Protein AF-A0A2D8AKI2-F1 (afdb_monomer_lite)

Structure (mmCIF, N/CA/C/O backbone):
data_AF-A0A2D8AKI2-F1
#
_entry.id   AF-A0A2D8AKI2-F1
#
loop_
_atom_site.group_PDB
_atom_site.id
_atom_site.type_symbol
_atom_site.label_atom_id
_atom_site.label_alt_id
_atom_site.label_comp_id
_atom_site.label_asym_id
_atom_site.label_entity_id
_atom_site.label_seq_id
_atom_site.pdbx_PDB_ins_code
_atom_site.Cartn_x
_atom_site.Cartn_y
_atom_site.Cartn_z
_atom_site.occupancy
_atom_site.B_iso_or_equiv
_atom_site.auth_seq_id
_atom_site.auth_comp_id
_atom_site.auth_asym_id
_atom_site.auth_atom_id
_atom_site.pdbx_PDB_model_num
ATOM 1 N N . MET A 1 1 ? -88.134 -7.470 -1.461 1.00 50.94 1 MET A N 1
ATOM 2 C CA . MET A 1 1 ? -86.911 -7.587 -2.283 1.00 50.94 1 MET A CA 1
ATOM 3 C C . MET A 1 1 ? -86.548 -6.191 -2.754 1.00 50.94 1 MET A C 1
ATOM 5 O O . MET A 1 1 ? -87.395 -5.604 -3.400 1.00 50.94 1 MET A O 1
ATOM 9 N N . ILE A 1 2 ? -85.394 -5.654 -2.346 1.00 43.94 2 ILE A N 1
ATOM 10 C CA . ILE A 1 2 ? -84.545 -4.639 -3.014 1.00 43.94 2 ILE A CA 1
ATOM 11 C C . ILE A 1 2 ? -83.466 -4.275 -1.981 1.00 43.94 2 ILE A C 1
ATOM 13 O O . ILE A 1 2 ? -83.765 -3.819 -0.880 1.00 43.94 2 ILE A O 1
ATOM 17 N N . ARG A 1 3 ? -82.213 -4.601 -2.307 1.00 49.38 3 ARG A N 1
ATOM 18 C CA . ARG A 1 3 ? -81.026 -4.359 -1.481 1.00 49.38 3 ARG A CA 1
ATOM 19 C C . ARG A 1 3 ? -80.586 -2.909 -1.688 1.00 49.38 3 ARG A C 1
ATOM 21 O O . ARG A 1 3 ? -80.137 -2.572 -2.778 1.00 49.38 3 ARG A O 1
ATOM 28 N N . ILE A 1 4 ? -80.714 -2.072 -0.661 1.00 53.41 4 ILE A N 1
ATOM 29 C CA . ILE A 1 4 ? -80.123 -0.728 -0.625 1.00 53.41 4 ILE A CA 1
ATOM 30 C C . ILE A 1 4 ? -78.658 -0.914 -0.224 1.00 53.41 4 ILE A C 1
ATOM 32 O O . ILE A 1 4 ? -78.352 -1.298 0.903 1.00 53.41 4 ILE A O 1
ATOM 36 N N . GLY A 1 5 ? -77.772 -0.775 -1.209 1.00 48.44 5 GLY A N 1
ATOM 37 C CA . GLY A 1 5 ? -76.340 -1.002 -1.075 1.00 48.44 5 GLY A CA 1
ATOM 38 C C . GLY A 1 5 ? -75.652 0.096 -0.271 1.00 48.44 5 GLY A C 1
ATOM 39 O O . GLY A 1 5 ? -75.824 1.281 -0.547 1.00 48.44 5 GLY A O 1
ATOM 40 N N . CYS A 1 6 ? -74.851 -0.348 0.699 1.00 54.66 6 CYS A N 1
ATOM 41 C CA . CYS A 1 6 ? -73.843 0.405 1.434 1.00 54.66 6 CYS A CA 1
ATOM 42 C C . CYS A 1 6 ? -73.029 1.336 0.531 1.00 54.66 6 CYS A C 1
ATOM 44 O O . CYS A 1 6 ? -72.254 0.851 -0.287 1.00 54.66 6 CYS A O 1
ATOM 46 N N . TRP A 1 7 ? -73.111 2.642 0.764 1.00 51.72 7 TRP A N 1
ATOM 47 C CA . TRP A 1 7 ? -72.085 3.602 0.349 1.00 51.72 7 TRP A CA 1
ATOM 48 C C . TRP A 1 7 ? -71.856 4.599 1.480 1.00 51.72 7 TRP A C 1
ATOM 50 O O . TRP A 1 7 ? -72.209 5.768 1.394 1.00 51.72 7 TRP A O 1
ATOM 60 N N . LEU A 1 8 ? -71.302 4.112 2.585 1.00 60.50 8 LEU A N 1
ATOM 61 C CA . LEU A 1 8 ? -70.749 4.949 3.642 1.00 60.50 8 LEU A CA 1
ATOM 62 C C . LEU A 1 8 ? -69.556 4.211 4.230 1.00 60.50 8 LEU A C 1
ATOM 64 O O . LEU A 1 8 ? -69.705 3.157 4.838 1.00 60.50 8 LEU A O 1
ATOM 68 N N . GLY A 1 9 ? -68.379 4.792 4.039 1.00 55.56 9 GLY A N 1
ATOM 69 C CA . GLY A 1 9 ? -67.186 4.404 4.773 1.00 55.56 9 GLY A CA 1
ATOM 70 C C . GLY A 1 9 ? -66.107 3.808 3.891 1.00 55.56 9 GLY A C 1
ATOM 71 O O . GLY A 1 9 ? -66.012 2.597 3.744 1.00 55.56 9 GLY A O 1
ATOM 72 N N . SER A 1 10 ? -65.251 4.675 3.363 1.00 59.88 10 SER A N 1
ATOM 73 C CA . SER A 1 10 ? -63.798 4.463 3.386 1.00 59.88 10 SER A CA 1
ATOM 74 C C . SER A 1 10 ? -63.123 5.721 2.857 1.00 59.88 10 SER A C 1
ATOM 76 O O . SER A 1 10 ? -62.713 5.798 1.706 1.00 59.88 10 SER A O 1
ATOM 78 N N . ALA A 1 11 ? -63.058 6.743 3.706 1.00 56.19 11 ALA A N 1
ATOM 79 C CA . ALA A 1 11 ? -62.225 7.920 3.474 1.00 56.19 11 ALA A CA 1
ATOM 80 C C . ALA A 1 11 ? -61.477 8.294 4.758 1.00 56.19 11 ALA A C 1
ATOM 82 O O . ALA A 1 11 ? -61.443 9.448 5.157 1.00 56.19 11 ALA A O 1
ATOM 83 N N . MET A 1 12 ? -60.914 7.303 5.444 1.00 60.72 12 MET A N 1
ATOM 84 C CA . MET A 1 12 ? -59.920 7.500 6.495 1.00 60.72 12 MET A CA 1
ATOM 85 C C . MET A 1 12 ? -59.035 6.262 6.502 1.00 60.72 12 MET A C 1
ATOM 87 O O . MET A 1 12 ? -59.577 5.174 6.654 1.00 60.7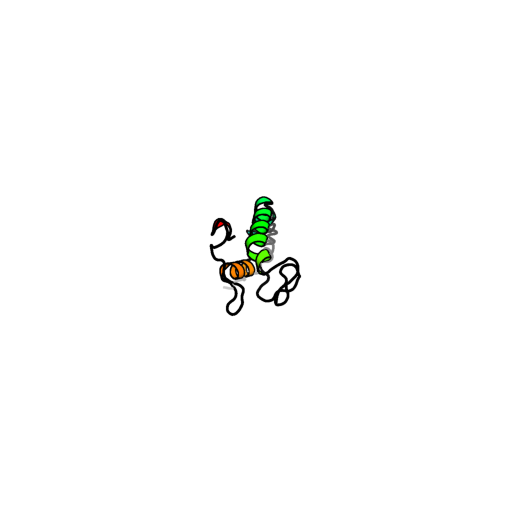2 12 MET A O 1
ATOM 91 N N . LEU A 1 13 ? -57.729 6.453 6.280 1.00 59.47 13 LEU A N 1
ATOM 92 C CA . LEU A 1 13 ? -56.576 5.587 6.622 1.00 59.47 13 LEU A CA 1
ATOM 93 C C . LEU A 1 13 ? -55.423 5.762 5.608 1.00 59.47 13 LEU A C 1
ATOM 95 O O . LEU A 1 13 ? -54.815 4.800 5.157 1.00 59.47 13 LEU A O 1
ATOM 99 N N . LEU A 1 14 ? -55.076 7.007 5.269 1.00 53.28 14 LEU A N 1
ATOM 100 C CA . LEU A 1 14 ? -53.760 7.340 4.706 1.00 53.28 14 LEU A CA 1
ATOM 101 C C . LEU A 1 14 ? -52.971 8.130 5.755 1.00 53.28 14 LEU A C 1
ATOM 103 O O . LEU A 1 14 ? -52.644 9.295 5.575 1.00 53.28 14 LEU A O 1
ATOM 107 N N . ALA A 1 15 ? -52.748 7.503 6.907 1.00 60.56 15 ALA A N 1
ATOM 108 C CA . ALA A 1 15 ? -51.901 8.035 7.969 1.00 60.56 15 ALA A CA 1
ATOM 109 C C . ALA A 1 15 ? -51.190 6.881 8.683 1.00 60.56 15 ALA A C 1
ATOM 111 O O . ALA A 1 15 ? -51.375 6.654 9.872 1.00 60.56 15 ALA A O 1
ATOM 112 N N . ALA A 1 16 ? -50.413 6.101 7.941 1.00 57.53 16 ALA A N 1
ATOM 113 C CA . ALA A 1 16 ? -49.428 5.203 8.524 1.00 57.53 16 ALA A CA 1
ATOM 114 C C . ALA A 1 16 ? -48.336 4.944 7.483 1.00 57.53 16 ALA A C 1
ATOM 116 O O . ALA A 1 16 ? -48.657 4.648 6.337 1.00 57.53 16 ALA A O 1
ATOM 117 N N . CYS A 1 17 ? -47.075 5.049 7.911 1.00 52.06 17 CYS A N 1
ATOM 118 C CA . CYS A 1 17 ? -45.830 4.892 7.142 1.00 52.06 17 CYS A CA 1
ATOM 119 C C . CYS A 1 17 ? -45.184 6.180 6.601 1.00 52.06 17 CYS A C 1
ATOM 121 O O . CYS A 1 17 ? -44.661 6.185 5.495 1.00 52.06 17 CYS A O 1
ATOM 123 N N . ASN A 1 18 ? -45.098 7.239 7.413 1.00 53.91 18 ASN A N 1
ATOM 124 C CA . ASN A 1 18 ? -43.859 8.025 7.421 1.00 53.91 18 ASN A CA 1
ATOM 125 C C . ASN A 1 18 ? -43.011 7.490 8.578 1.00 53.91 18 ASN A C 1
ATOM 127 O O . ASN A 1 18 ? -43.158 7.923 9.720 1.00 53.91 18 ASN A O 1
ATOM 131 N N . LYS A 1 19 ? -42.235 6.436 8.313 1.00 48.88 19 LYS A N 1
ATOM 132 C CA . LYS A 1 19 ? -41.201 6.002 9.246 1.00 48.88 19 LYS A CA 1
ATOM 133 C C . LYS A 1 19 ? -39.945 6.779 8.905 1.00 48.88 19 LYS A C 1
ATOM 135 O O . LYS A 1 19 ? -39.155 6.390 8.055 1.00 48.88 19 LYS A O 1
ATOM 140 N N . ASN A 1 20 ? -39.791 7.910 9.567 1.00 60.94 20 ASN A N 1
ATOM 141 C CA . ASN A 1 20 ? -38.524 8.602 9.691 1.00 60.94 20 ASN A CA 1
ATOM 142 C C . ASN A 1 20 ? -37.721 7.828 10.747 1.00 60.94 20 ASN A C 1
ATOM 144 O O . ASN A 1 20 ? -37.508 8.306 11.858 1.00 60.94 20 ASN A O 1
ATOM 148 N N . GLU A 1 21 ? -37.368 6.578 10.452 1.00 59.12 21 GLU A N 1
ATOM 149 C CA . GLU A 1 21 ? -36.338 5.895 11.224 1.00 59.12 21 GLU A CA 1
ATOM 150 C C . GLU A 1 21 ? -35.033 6.645 10.920 1.00 59.12 21 GLU A C 1
ATOM 152 O O . GLU A 1 21 ? -34.692 6.788 9.740 1.00 59.12 21 GLU A O 1
ATOM 157 N N . PRO A 1 22 ? -34.331 7.211 11.925 1.00 55.69 22 PRO A N 1
ATOM 158 C CA . PRO A 1 22 ? -32.987 7.706 11.682 1.00 55.69 22 PRO A CA 1
ATOM 159 C C . PRO A 1 22 ? -32.212 6.524 11.114 1.00 55.69 22 PRO A C 1
ATOM 161 O O . PRO A 1 22 ? -32.232 5.440 11.702 1.00 55.69 22 PRO A O 1
ATOM 164 N N . ALA A 1 23 ? -31.646 6.709 9.920 1.00 57.31 23 ALA A N 1
ATOM 165 C CA . ALA A 1 23 ? -30.870 5.679 9.254 1.00 57.31 23 ALA A CA 1
ATOM 166 C C . ALA A 1 23 ? -29.889 5.119 10.283 1.00 57.31 23 ALA A C 1
ATOM 168 O O . ALA A 1 23 ? -29.083 5.876 10.825 1.00 57.31 23 ALA A O 1
ATOM 169 N N . ALA A 1 24 ? -30.032 3.833 10.614 1.00 58.94 24 ALA A N 1
ATOM 170 C CA . ALA A 1 24 ? -29.077 3.146 11.463 1.00 58.94 24 ALA A CA 1
ATOM 171 C C . ALA A 1 24 ? -27.688 3.462 10.905 1.00 58.94 24 ALA A C 1
ATOM 173 O O . ALA A 1 24 ? -27.469 3.286 9.703 1.00 58.94 24 ALA A O 1
ATOM 174 N N . GLU A 1 25 ? -26.813 4.023 11.742 1.00 60.25 25 GLU A N 1
ATOM 175 C CA . GLU A 1 25 ? -25.460 4.389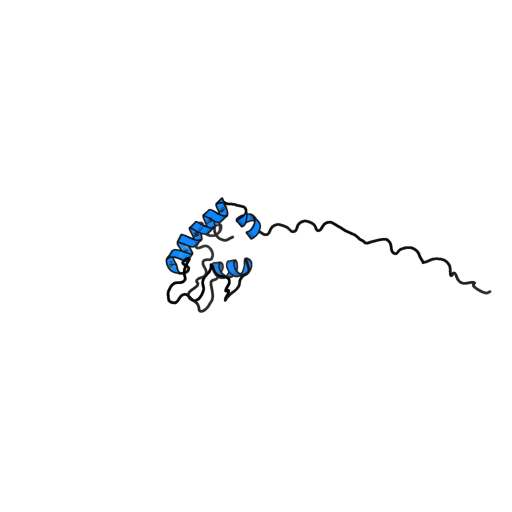 11.337 1.00 60.25 25 GLU A CA 1
ATOM 176 C C . GLU A 1 25 ? -24.839 3.172 10.648 1.00 60.25 25 GLU A C 1
ATOM 178 O O . GLU A 1 25 ? -24.790 2.079 11.221 1.00 60.25 25 GLU A O 1
ATOM 183 N N . ALA A 1 26 ? -24.485 3.326 9.369 1.00 61.66 26 ALA A N 1
ATOM 184 C CA . ALA A 1 26 ? -23.914 2.231 8.604 1.00 61.66 26 ALA A CA 1
ATOM 185 C C . ALA A 1 26 ? -22.659 1.733 9.340 1.00 61.66 26 ALA A C 1
ATOM 187 O O . ALA A 1 26 ? -21.892 2.562 9.840 1.00 61.66 26 ALA A O 1
ATOM 188 N N . PRO A 1 27 ? -22.437 0.411 9.433 1.00 68.69 27 PRO A N 1
ATOM 189 C CA . PRO A 1 27 ? -21.247 -0.106 10.088 1.00 68.69 27 PRO A CA 1
ATOM 190 C C . PRO A 1 27 ? -20.002 0.498 9.428 1.00 68.69 27 PRO A C 1
ATOM 192 O O . PRO A 1 27 ? -19.893 0.531 8.201 1.00 68.69 27 PRO A O 1
ATOM 195 N N . VAL A 1 28 ? -19.082 0.998 10.255 1.00 69.62 28 VAL A N 1
ATOM 196 C CA . VAL A 1 28 ? -17.778 1.511 9.820 1.00 69.62 28 VAL A CA 1
ATOM 197 C C . VAL A 1 28 ? -17.089 0.414 9.003 1.00 69.62 28 VAL A C 1
ATOM 199 O O . VAL A 1 28 ? -17.019 -0.732 9.449 1.00 69.62 28 VAL A O 1
ATOM 202 N N . SER A 1 29 ? -16.623 0.736 7.791 1.00 84.94 29 SER A N 1
ATOM 203 C CA . SER A 1 29 ? -15.892 -0.240 6.976 1.00 84.94 29 SER A CA 1
ATOM 204 C C . SER A 1 29 ? -14.597 -0.651 7.678 1.00 84.94 29 SER A C 1
ATOM 206 O O . SER A 1 29 ? -14.037 0.124 8.454 1.00 84.94 29 SER A O 1
ATOM 208 N N . LEU A 1 30 ? -14.091 -1.853 7.395 1.00 84.94 30 LEU A N 1
ATOM 209 C CA . LEU A 1 30 ? -12.834 -2.327 7.982 1.00 84.94 30 LEU A CA 1
ATOM 210 C C . LEU A 1 30 ? -11.686 -1.332 7.731 1.00 84.94 30 LEU A C 1
ATOM 212 O O . LEU A 1 30 ? -10.986 -0.951 8.664 1.00 84.94 30 LEU A O 1
ATOM 216 N N . LEU A 1 31 ? -11.579 -0.817 6.501 1.00 87.00 31 LEU A N 1
ATOM 217 C CA . LEU A 1 31 ? -10.631 0.245 6.163 1.00 87.00 31 LEU A CA 1
ATOM 218 C C . LEU A 1 31 ? -10.827 1.489 7.041 1.00 87.00 31 LEU A C 1
ATOM 220 O O . LEU A 1 31 ? -9.861 2.032 7.564 1.00 87.00 31 LEU A O 1
ATOM 224 N N . ALA A 1 32 ? -12.068 1.944 7.235 1.00 89.94 32 ALA A N 1
ATOM 225 C CA . ALA A 1 32 ? -12.338 3.115 8.062 1.00 89.94 32 ALA A CA 1
ATOM 226 C C . ALA A 1 32 ? -11.998 2.891 9.546 1.00 89.94 32 ALA A C 1
ATOM 228 O O . ALA A 1 32 ? -11.667 3.860 10.227 1.00 89.94 32 ALA A O 1
ATOM 229 N N . ALA A 1 33 ? -12.043 1.650 10.042 1.00 90.88 33 ALA A N 1
ATOM 230 C CA . ALA A 1 33 ? -11.555 1.306 11.375 1.00 90.88 33 ALA A CA 1
ATOM 231 C C . ALA A 1 33 ? -10.020 1.381 11.448 1.00 90.88 33 ALA A C 1
ATOM 233 O O . ALA A 1 33 ? -9.491 2.014 12.358 1.00 90.88 33 ALA A O 1
ATOM 234 N N . TYR A 1 34 ? -9.304 0.831 10.461 1.00 89.88 34 TYR A N 1
ATOM 235 C CA . TYR A 1 34 ? -7.839 0.912 10.404 1.00 89.88 34 TYR A CA 1
ATOM 236 C C . TYR A 1 34 ? -7.317 2.339 10.243 1.00 89.88 34 TYR A C 1
ATOM 238 O O . TYR A 1 34 ? -6.347 2.715 10.890 1.00 89.88 34 TYR A O 1
ATOM 246 N N . MET A 1 35 ? -7.999 3.173 9.456 1.00 90.38 35 MET A N 1
ATOM 247 C CA . MET A 1 35 ? -7.649 4.592 9.308 1.00 90.38 35 MET A CA 1
ATOM 248 C C . MET A 1 35 ? -7.803 5.393 10.612 1.00 90.38 35 MET A C 1
ATOM 250 O O . MET A 1 35 ? -7.264 6.493 10.720 1.00 90.38 35 MET A O 1
ATOM 254 N N . GLN A 1 36 ? -8.542 4.866 1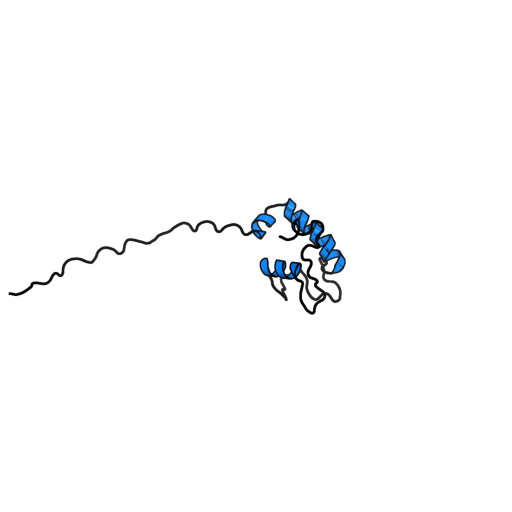1.592 1.00 94.56 36 GLN A N 1
ATOM 255 C CA . GLN A 1 36 ? -8.691 5.454 12.926 1.00 94.56 36 GLN A CA 1
ATOM 256 C C . GLN A 1 36 ? -7.711 4.869 13.952 1.00 94.56 36 GLN A C 1
ATOM 258 O O . GLN A 1 36 ? -7.649 5.384 15.068 1.00 94.56 36 GLN A O 1
ATOM 263 N N . ASP A 1 37 ? -6.952 3.829 13.598 1.00 95.06 37 ASP A N 1
ATOM 264 C CA . ASP A 1 37 ? -5.936 3.212 14.447 1.00 95.06 37 ASP A CA 1
ATOM 265 C C . ASP A 1 37 ? -4.531 3.676 14.014 1.00 95.06 37 ASP A C 1
ATOM 267 O O . ASP A 1 37 ? -3.995 3.199 13.009 1.00 95.06 37 ASP A O 1
ATOM 271 N N . PRO A 1 38 ? -3.883 4.582 14.772 1.00 96.56 38 PRO A N 1
ATOM 272 C CA . PRO A 1 38 ? -2.549 5.066 14.432 1.00 96.56 38 PRO A CA 1
ATOM 273 C C . PRO A 1 38 ? -1.499 3.953 14.363 1.00 96.56 38 PRO A C 1
ATOM 275 O O . PRO A 1 38 ? -0.557 4.063 13.583 1.00 96.56 38 PRO A O 1
ATOM 278 N N . ALA A 1 39 ? -1.646 2.884 15.154 1.00 95.81 39 ALA A N 1
ATOM 279 C CA . ALA A 1 39 ? -0.710 1.766 15.123 1.00 95.81 39 ALA A CA 1
ATOM 280 C C . ALA A 1 39 ? -0.849 0.961 13.824 1.00 95.81 39 ALA A C 1
ATOM 282 O O . ALA A 1 39 ? 0.156 0.518 13.268 1.00 95.81 39 ALA A O 1
ATOM 283 N N . ALA A 1 40 ? -2.072 0.815 13.310 1.00 94.00 40 ALA A N 1
ATOM 284 C CA . ALA A 1 40 ? -2.313 0.174 12.024 1.00 94.00 40 ALA A CA 1
ATOM 285 C C . ALA A 1 40 ? -1.787 1.010 10.851 1.00 94.00 40 ALA A C 1
ATOM 287 O O . ALA A 1 40 ? -1.173 0.458 9.939 1.00 94.00 40 ALA A O 1
ATOM 288 N N . VAL A 1 41 ? -1.970 2.335 10.889 1.00 95.06 41 VAL A N 1
ATOM 289 C CA . VAL A 1 41 ? -1.429 3.243 9.862 1.00 95.06 41 VAL A CA 1
ATOM 290 C C . VAL A 1 41 ? 0.100 3.202 9.845 1.00 95.06 41 VAL A C 1
ATOM 292 O O . VAL A 1 41 ? 0.693 3.033 8.781 1.00 95.06 41 VAL A O 1
ATOM 295 N N . GLU A 1 42 ? 0.742 3.280 11.014 1.00 96.69 42 GLU A N 1
ATOM 296 C CA . GLU A 1 42 ? 2.203 3.177 11.136 1.00 96.69 42 GLU A CA 1
ATOM 297 C C . GLU A 1 42 ? 2.714 1.822 10.629 1.00 96.69 42 GLU A C 1
ATOM 299 O O . GLU A 1 42 ? 3.690 1.739 9.879 1.00 96.69 42 GLU A O 1
ATOM 304 N N . ARG A 1 43 ? 2.015 0.736 10.977 1.00 95.62 43 ARG A N 1
ATOM 305 C CA . ARG A 1 43 ? 2.330 -0.598 10.468 1.00 95.62 43 ARG A CA 1
ATOM 306 C C . ARG A 1 43 ? 2.210 -0.670 8.943 1.00 95.62 43 ARG A C 1
ATOM 308 O O . ARG A 1 43 ? 3.109 -1.198 8.290 1.00 95.62 43 ARG A O 1
ATOM 315 N N . GLY A 1 44 ? 1.132 -0.133 8.376 1.00 94.50 44 GLY A N 1
ATOM 316 C CA . GLY A 1 44 ? 0.924 -0.069 6.931 1.00 94.50 44 GLY A CA 1
ATOM 317 C C . GLY A 1 44 ? 2.043 0.691 6.216 1.00 94.50 44 GLY A C 1
ATOM 318 O O . GLY A 1 44 ? 2.549 0.212 5.203 1.00 94.50 44 GLY A O 1
ATOM 319 N N . ALA A 1 45 ? 2.494 1.815 6.781 1.00 95.00 45 ALA A N 1
ATOM 320 C CA . ALA A 1 45 ? 3.617 2.588 6.249 1.00 95.00 45 ALA A CA 1
ATOM 321 C C . ALA A 1 45 ? 4.928 1.781 6.241 1.00 95.00 45 ALA A C 1
ATOM 323 O O . ALA A 1 45 ? 5.614 1.721 5.224 1.00 95.00 45 ALA A O 1
ATOM 324 N N . MET A 1 46 ? 5.237 1.073 7.331 1.00 95.88 46 MET A N 1
ATOM 325 C CA . MET A 1 46 ? 6.427 0.213 7.416 1.00 95.88 46 MET A CA 1
ATOM 326 C C . MET A 1 46 ? 6.406 -0.929 6.385 1.00 95.88 46 MET A C 1
ATOM 328 O O . MET A 1 46 ? 7.432 -1.242 5.774 1.00 95.88 46 MET A O 1
ATOM 332 N N . ILE A 1 47 ? 5.240 -1.553 6.170 1.00 95.44 47 ILE A N 1
ATOM 333 C CA . ILE A 1 47 ? 5.066 -2.587 5.139 1.00 95.44 47 ILE A CA 1
ATOM 334 C C . ILE A 1 47 ? 5.251 -1.979 3.747 1.00 95.44 47 ILE A C 1
ATOM 336 O O . ILE A 1 47 ? 5.973 -2.555 2.929 1.00 95.44 47 ILE A O 1
ATOM 340 N N . TYR A 1 48 ? 4.624 -0.828 3.489 1.00 95.25 48 TYR A N 1
ATOM 341 C CA . TYR A 1 48 ? 4.720 -0.109 2.223 1.00 95.25 48 TYR A CA 1
ATOM 342 C C . TYR A 1 48 ? 6.171 0.206 1.868 1.00 95.25 48 TYR A C 1
ATOM 344 O O . TYR A 1 48 ? 6.627 -0.143 0.777 1.00 95.25 48 TYR A O 1
ATOM 352 N N . ASP A 1 49 ? 6.914 0.791 2.806 1.00 94.94 49 ASP A N 1
ATOM 353 C CA . ASP A 1 49 ? 8.312 1.137 2.598 1.00 94.94 49 ASP A CA 1
ATOM 354 C C . ASP A 1 49 ? 9.121 -0.114 2.260 1.00 94.94 49 ASP A C 1
ATOM 356 O O . ASP A 1 49 ? 9.722 -0.195 1.188 1.00 94.94 49 ASP A O 1
ATOM 360 N N . GLY A 1 50 ? 9.077 -1.127 3.128 1.00 93.31 50 GLY A N 1
ATOM 361 C CA . GLY A 1 50 ? 9.900 -2.328 2.997 1.00 93.31 50 GLY A CA 1
ATOM 362 C C . GLY A 1 50 ? 9.530 -3.251 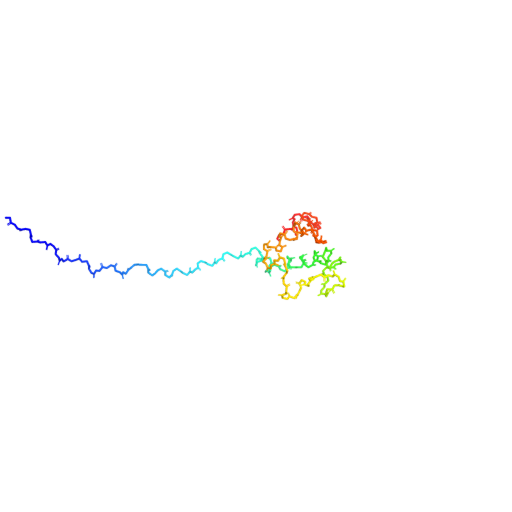1.834 1.00 93.31 50 GLY A C 1
ATOM 363 O O . GLY A 1 50 ? 10.383 -4.021 1.400 1.00 93.31 50 GLY A O 1
ATOM 364 N N . THR A 1 51 ? 8.295 -3.194 1.328 1.00 93.44 51 THR A N 1
ATOM 365 C CA . THR A 1 51 ? 7.769 -4.183 0.365 1.00 93.44 51 THR A CA 1
ATOM 366 C C . THR A 1 51 ? 7.433 -3.583 -0.997 1.00 93.44 51 THR A C 1
ATOM 368 O O . THR A 1 51 ? 7.577 -4.260 -2.019 1.00 93.44 51 THR A O 1
ATOM 371 N N . CYS A 1 52 ? 7.008 -2.319 -1.027 1.00 94.00 52 CYS A N 1
ATOM 372 C CA . CYS A 1 52 ? 6.509 -1.650 -2.226 1.00 94.00 52 CYS A CA 1
ATOM 373 C C . CYS A 1 52 ? 7.494 -0.576 -2.697 1.00 94.00 52 CYS A C 1
ATOM 375 O O . CYS A 1 52 ? 7.992 -0.648 -3.825 1.00 94.00 52 CYS A O 1
ATOM 377 N N . ALA A 1 53 ? 7.817 0.390 -1.832 1.00 93.44 53 ALA A N 1
ATOM 378 C CA . ALA A 1 53 ? 8.569 1.582 -2.215 1.00 93.44 53 ALA A CA 1
ATOM 379 C C . ALA A 1 53 ? 10.027 1.297 -2.560 1.00 93.44 53 ALA A C 1
ATOM 381 O O . ALA A 1 53 ? 10.530 1.751 -3.590 1.00 93.44 53 ALA A O 1
ATOM 382 N N . GLN A 1 54 ? 10.704 0.479 -1.748 1.00 89.38 54 GLN A N 1
ATOM 383 C CA . GLN A 1 54 ? 12.104 0.130 -2.001 1.00 89.38 54 GLN A CA 1
ATOM 384 C C . GLN A 1 54 ? 12.317 -0.580 -3.349 1.00 89.38 54 GLN A C 1
ATOM 386 O O . GLN A 1 54 ? 13.425 -0.551 -3.884 1.00 89.38 54 GLN A O 1
ATOM 391 N N . PHE A 1 55 ? 11.274 -1.185 -3.926 1.00 89.12 55 PHE A N 1
ATOM 392 C CA . PHE A 1 55 ? 11.396 -1.996 -5.137 1.00 89.12 55 PHE A CA 1
ATOM 393 C C . PHE A 1 55 ? 10.762 -1.373 -6.374 1.00 89.12 55 PHE A C 1
ATOM 395 O O . PHE A 1 55 ? 11.332 -1.486 -7.462 1.00 89.12 55 PHE A O 1
ATOM 402 N N . CYS A 1 56 ? 9.575 -0.783 -6.247 1.00 91.94 56 CYS A N 1
ATOM 403 C CA . CYS A 1 56 ? 8.777 -0.367 -7.397 1.00 91.94 56 CYS A CA 1
ATOM 404 C C . CYS A 1 56 ? 8.094 0.978 -7.172 1.00 91.94 56 CYS A C 1
ATOM 406 O O . CYS A 1 56 ? 8.347 1.866 -7.966 1.00 91.94 56 CYS A O 1
ATOM 408 N N . HIS A 1 57 ? 7.313 1.133 -6.103 1.00 93.56 57 HIS A N 1
ATOM 409 C CA . HIS A 1 57 ? 6.386 2.255 -5.923 1.00 93.56 57 HIS A CA 1
ATOM 410 C C . HIS A 1 57 ? 6.934 3.325 -4.979 1.00 93.56 57 HIS A C 1
ATOM 412 O O . HIS A 1 57 ? 6.497 3.454 -3.838 1.00 93.56 57 HIS A O 1
ATOM 418 N N . GLU A 1 58 ? 7.950 4.071 -5.397 1.00 90.44 58 GLU A N 1
ATOM 419 C CA . GLU A 1 58 ? 8.389 5.225 -4.605 1.00 90.44 58 GLU A CA 1
ATOM 420 C C . GLU A 1 58 ? 7.298 6.310 -4.533 1.00 90.44 58 GLU A C 1
ATOM 422 O O . GLU A 1 58 ? 6.292 6.257 -5.235 1.00 90.44 58 GLU A O 1
ATOM 427 N N . ALA A 1 59 ? 7.498 7.315 -3.674 1.00 86.06 59 ALA A N 1
ATOM 428 C CA . ALA A 1 59 ? 6.614 8.483 -3.626 1.00 86.06 59 ALA A CA 1
ATOM 429 C C . ALA A 1 59 ? 6.550 9.228 -4.973 1.00 86.06 59 ALA A C 1
ATOM 431 O O . ALA A 1 59 ? 5.526 9.810 -5.316 1.00 86.06 59 ALA A O 1
ATOM 432 N N . GLU A 1 60 ? 7.648 9.180 -5.730 1.00 85.25 60 GLU A N 1
ATOM 433 C CA . GLU A 1 60 ? 7.739 9.671 -7.100 1.00 85.25 60 GLU A CA 1
ATOM 434 C C . GLU A 1 60 ? 8.007 8.483 -8.031 1.00 85.25 60 GLU A C 1
ATOM 436 O O . GLU A 1 60 ? 8.891 7.676 -7.733 1.00 85.25 60 GLU A O 1
ATOM 441 N N . PRO A 1 61 ? 7.292 8.366 -9.160 1.00 83.31 61 PRO A N 1
ATOM 442 C CA . PRO A 1 61 ? 7.409 7.206 -10.028 1.00 83.31 61 PRO A CA 1
ATOM 443 C C . PRO A 1 61 ? 8.804 7.106 -10.652 1.00 83.31 61 PRO A C 1
ATOM 445 O O . PRO A 1 61 ? 9.365 8.083 -11.165 1.00 83.31 61 PRO A O 1
ATOM 448 N N . ARG A 1 62 ? 9.365 5.895 -10.663 1.00 81.19 62 ARG A N 1
ATOM 449 C CA . ARG A 1 62 ? 10.649 5.627 -11.327 1.00 81.19 62 ARG A CA 1
ATOM 450 C C . ARG A 1 62 ? 10.475 5.558 -12.849 1.00 81.19 62 ARG A C 1
ATOM 452 O O . ARG A 1 62 ? 9.398 5.292 -13.381 1.00 81.19 62 ARG A O 1
ATOM 459 N N . VAL A 1 63 ? 11.572 5.722 -13.594 1.00 75.38 63 VAL A N 1
ATOM 460 C CA . VAL A 1 63 ? 11.561 5.520 -15.055 1.00 75.38 63 VAL A CA 1
ATOM 461 C C . VAL A 1 63 ? 11.125 4.086 -15.380 1.00 75.38 63 VAL A C 1
ATOM 463 O O . VAL A 1 63 ? 11.787 3.126 -14.988 1.00 75.38 6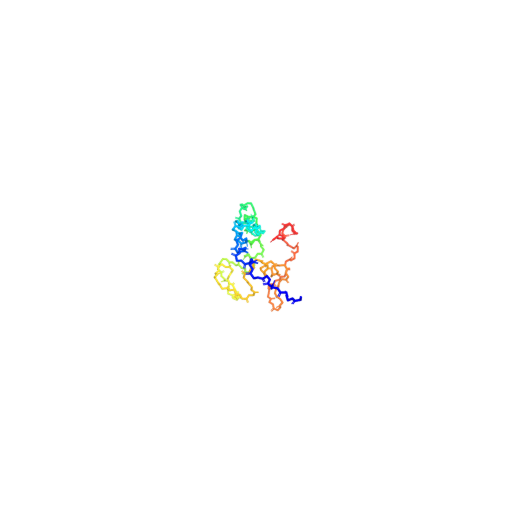3 VAL A O 1
ATOM 466 N N . GLY A 1 64 ? 10.034 3.952 -16.137 1.00 74.94 64 GLY A N 1
ATOM 467 C CA . GLY A 1 64 ? 9.455 2.658 -16.513 1.00 74.94 64 GLY A CA 1
ATOM 468 C C . GLY A 1 64 ? 8.400 2.121 -15.540 1.00 74.94 64 GLY A C 1
ATOM 469 O O . GLY A 1 64 ? 7.912 1.012 -15.747 1.00 74.94 64 GLY A O 1
ATOM 470 N N . GLU A 1 65 ? 8.041 2.882 -14.508 1.00 80.00 65 GLU A N 1
ATOM 471 C CA . GLU A 1 65 ? 6.862 2.636 -13.684 1.00 80.00 65 GLU A CA 1
ATOM 472 C C . GLU A 1 65 ? 5.626 3.272 -14.336 1.00 80.00 65 GLU A C 1
ATOM 474 O O . GLU A 1 65 ? 5.655 4.427 -14.758 1.00 80.00 65 GLU A O 1
ATOM 479 N N . GLU A 1 66 ? 4.547 2.502 -14.478 1.00 77.06 66 GLU A N 1
ATOM 480 C CA . GLU A 1 66 ? 3.359 2.934 -15.231 1.00 77.06 66 GLU A CA 1
ATOM 481 C C . GLU A 1 66 ? 2.294 3.633 -14.373 1.00 77.06 66 GLU A C 1
ATOM 483 O O . GLU A 1 66 ? 1.339 4.177 -14.928 1.00 77.06 66 GLU A O 1
ATOM 488 N N . VAL A 1 67 ? 2.414 3.586 -13.043 1.00 89.62 67 VAL A N 1
ATOM 489 C CA . VAL A 1 67 ? 1.421 4.127 -12.102 1.00 89.62 67 VAL A CA 1
ATOM 490 C C . VAL A 1 67 ? 2.114 4.862 -10.961 1.00 89.62 67 VAL A C 1
ATOM 492 O O . VAL A 1 67 ? 3.159 4.419 -10.501 1.00 89.62 67 VAL A O 1
ATOM 495 N N . ASN A 1 68 ? 1.518 5.956 -10.492 1.00 92.25 68 ASN A N 1
ATOM 496 C CA . ASN A 1 68 ? 1.894 6.621 -9.248 1.00 92.25 68 ASN A CA 1
ATOM 497 C C . ASN A 1 68 ? 0.792 6.346 -8.216 1.00 92.25 68 ASN A C 1
ATOM 499 O O . ASN A 1 68 ? -0.363 6.685 -8.447 1.00 92.25 68 ASN A O 1
ATOM 503 N N . LEU A 1 69 ? 1.133 5.720 -7.087 1.00 93.44 69 LEU A N 1
ATOM 504 C CA . LEU A 1 69 ? 0.143 5.339 -6.068 1.00 93.44 69 LEU A CA 1
ATOM 505 C C . LEU A 1 69 ? -0.357 6.518 -5.215 1.00 93.44 69 LEU A C 1
ATOM 507 O O . LEU A 1 69 ? -1.279 6.344 -4.420 1.00 93.44 69 LEU A O 1
ATOM 511 N N . PHE A 1 70 ? 0.238 7.702 -5.370 1.00 92.00 70 PHE A N 1
ATOM 512 C CA . PHE A 1 70 ? -0.071 8.900 -4.587 1.00 92.00 70 PHE A CA 1
ATOM 513 C C . PHE A 1 70 ? -0.725 10.023 -5.396 1.00 92.00 70 PHE A C 1
ATOM 515 O O . PHE A 1 70 ? -0.941 11.114 -4.862 1.00 92.00 70 PHE A O 1
ATOM 522 N N . ASP A 1 71 ? -1.055 9.783 -6.665 1.00 91.31 71 ASP A N 1
ATOM 523 C CA . ASP A 1 71 ? -1.856 10.710 -7.459 1.00 91.31 71 ASP A CA 1
ATOM 524 C C . ASP A 1 71 ? -3.329 10.263 -7.553 1.00 91.31 71 ASP A C 1
ATOM 526 O O . ASP A 1 71 ? -3.789 9.351 -6.866 1.00 91.31 71 ASP A O 1
ATOM 530 N N . CYS A 1 72 ? -4.116 10.970 -8.363 1.00 93.38 72 CYS A N 1
ATOM 531 C CA . CYS A 1 72 ? -5.540 10.680 -8.540 1.00 93.38 72 CYS A CA 1
ATOM 532 C C . CYS A 1 72 ? -5.836 9.780 -9.757 1.00 93.38 72 CYS A C 1
ATOM 534 O O . CYS A 1 72 ? -6.997 9.686 -10.169 1.00 93.38 72 CYS A O 1
ATOM 536 N N . GLN A 1 73 ? -4.825 9.171 -10.382 1.00 92.19 73 GLN A N 1
ATOM 537 C CA . GLN A 1 73 ? -4.958 8.364 -11.591 1.00 92.19 73 GLN A CA 1
ATOM 538 C C . GLN A 1 73 ? -4.907 6.869 -11.267 1.00 92.19 73 GLN A C 1
ATOM 540 O O . GLN A 1 73 ? -3.961 6.354 -10.686 1.00 92.19 73 GLN A O 1
ATOM 545 N N . TRP A 1 74 ? -5.923 6.135 -11.720 1.00 92.88 74 TRP A N 1
ATOM 546 C CA . TRP A 1 74 ? -6.051 4.703 -11.459 1.00 92.88 74 TRP A CA 1
ATOM 547 C C . TRP A 1 74 ? -6.164 3.927 -12.762 1.00 92.88 74 TRP A C 1
ATOM 549 O O . TRP A 1 74 ? -6.910 4.312 -13.664 1.00 92.88 74 TRP A O 1
ATOM 559 N N . ARG A 1 75 ? -5.433 2.813 -12.856 1.00 92.88 75 ARG A N 1
ATOM 560 C CA . ARG A 1 75 ? -5.402 1.967 -14.059 1.00 92.88 75 ARG A CA 1
ATOM 561 C C . ARG A 1 75 ? -6.124 0.633 -13.895 1.00 92.88 75 ARG A C 1
ATOM 563 O O . ARG A 1 75 ? -6.742 0.171 -14.849 1.00 92.88 75 ARG A O 1
ATOM 570 N N . TYR A 1 76 ? -6.029 0.018 -12.716 1.00 93.25 76 TYR A N 1
ATOM 571 C CA . TYR A 1 76 ? -6.464 -1.369 -12.487 1.00 93.25 76 TYR A CA 1
ATOM 572 C C . TYR A 1 76 ? -7.575 -1.520 -11.436 1.00 93.25 76 TYR A C 1
ATOM 574 O O . TYR A 1 76 ? -8.101 -2.615 -11.277 1.00 93.25 76 TYR A O 1
ATOM 582 N N . GLY A 1 77 ? -7.937 -0.437 -10.750 1.00 93.69 77 GLY A N 1
ATOM 583 C CA . GLY A 1 77 ? -8.933 -0.411 -9.677 1.00 93.69 77 GLY A CA 1
ATOM 584 C C . GLY A 1 77 ? -8.607 0.704 -8.689 1.00 93.69 77 GLY A C 1
ATOM 585 O O . GLY A 1 77 ? -7.448 1.104 -8.596 1.00 93.69 77 GLY A O 1
ATOM 586 N N . ASN A 1 78 ? -9.614 1.241 -8.006 1.00 93.69 78 ASN A N 1
ATOM 587 C CA . ASN A 1 78 ? -9.454 2.353 -7.059 1.00 93.69 78 ASN A CA 1
ATOM 588 C C . ASN A 1 78 ? -10.289 2.208 -5.781 1.00 93.69 78 ASN A C 1
ATOM 590 O O . ASN A 1 78 ? -10.371 3.138 -4.978 1.00 93.69 78 ASN A O 1
ATOM 594 N N . THR A 1 79 ? -10.924 1.055 -5.592 1.00 92.94 79 THR A N 1
ATOM 595 C CA . THR A 1 79 ? -11.629 0.716 -4.357 1.00 92.94 79 THR A CA 1
ATOM 596 C C . THR A 1 79 ? -10.721 -0.063 -3.406 1.00 92.94 79 THR A C 1
ATOM 598 O O . THR A 1 79 ? -9.760 -0.703 -3.832 1.00 92.94 79 THR A O 1
ATOM 601 N N . ALA A 1 80 ? -11.036 -0.038 -2.108 1.00 90.44 80 ALA A N 1
ATOM 602 C CA . ALA A 1 80 ? -10.289 -0.789 -1.095 1.00 90.44 80 ALA A CA 1
ATOM 603 C C . ALA A 1 80 ? -10.226 -2.292 -1.421 1.00 90.44 80 ALA A C 1
ATOM 605 O O . ALA A 1 80 ? -9.156 -2.892 -1.358 1.00 90.44 80 ALA A O 1
ATOM 606 N N . ASP A 1 81 ? -11.354 -2.867 -1.849 1.00 91.94 81 ASP A N 1
ATOM 607 C CA . ASP A 1 81 ? -11.443 -4.280 -2.219 1.00 91.94 81 ASP A CA 1
ATOM 608 C C . ASP A 1 81 ? -10.574 -4.599 -3.443 1.00 91.94 81 ASP A C 1
ATOM 610 O O . ASP A 1 81 ? -9.866 -5.602 -3.452 1.00 91.94 81 ASP A O 1
ATOM 614 N N . GLU A 1 82 ? -10.576 -3.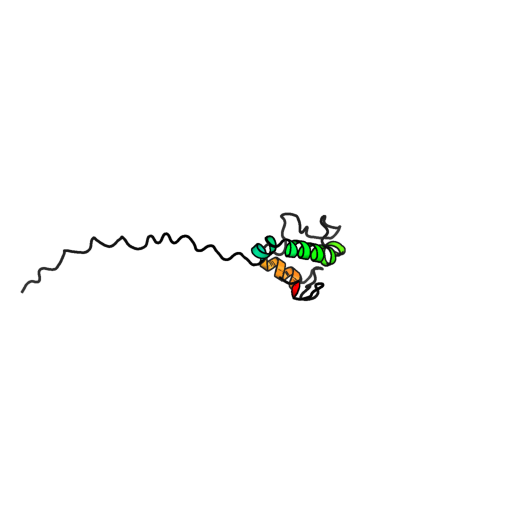746 -4.471 1.00 94.75 82 GLU A N 1
ATOM 615 C CA . GLU A 1 82 ? -9.722 -3.940 -5.649 1.00 94.75 82 GLU A CA 1
ATOM 616 C C . GLU A 1 82 ? -8.240 -3.833 -5.299 1.00 94.75 82 GLU A C 1
ATOM 618 O O . GLU A 1 82 ? -7.454 -4.669 -5.740 1.00 94.75 82 GLU A O 1
ATOM 623 N N . ILE A 1 83 ? -7.854 -2.850 -4.480 1.00 93.50 83 ILE A N 1
ATOM 624 C CA . ILE A 1 83 ? -6.468 -2.693 -4.024 1.00 93.50 83 ILE A CA 1
ATOM 625 C C . ILE A 1 83 ? -6.038 -3.931 -3.233 1.00 93.50 83 ILE A C 1
ATOM 627 O O . ILE A 1 83 ? -4.974 -4.480 -3.512 1.00 93.50 83 ILE A O 1
ATOM 631 N N . PHE A 1 84 ? -6.882 -4.430 -2.325 1.00 93.25 84 PHE A N 1
ATOM 632 C CA . PHE A 1 84 ? -6.633 -5.672 -1.594 1.00 93.25 84 PHE A CA 1
ATOM 633 C C . PHE A 1 84 ? -6.459 -6.872 -2.538 1.00 93.25 84 PHE A C 1
ATOM 635 O O . PHE A 1 84 ? -5.547 -7.683 -2.366 1.00 93.25 84 PHE A O 1
ATOM 642 N N . GLN A 1 85 ? -7.297 -6.999 -3.571 1.00 95.38 85 GLN A N 1
ATOM 643 C CA . GLN A 1 85 ? -7.156 -8.082 -4.550 1.00 95.38 85 GLN A CA 1
ATOM 644 C C . GLN A 1 85 ? -5.871 -7.955 -5.374 1.00 95.38 85 GLN A C 1
ATOM 646 O O . GLN A 1 85 ? -5.204 -8.964 -5.612 1.00 95.38 85 GLN A O 1
ATOM 651 N N . ILE A 1 86 ? -5.499 -6.736 -5.773 1.00 95.62 86 ILE A N 1
ATOM 652 C CA . ILE A 1 86 ? -4.272 -6.449 -6.524 1.00 95.62 86 ILE A CA 1
ATOM 653 C C . ILE A 1 86 ? -3.036 -6.786 -5.688 1.00 95.62 86 ILE A C 1
ATOM 655 O O . ILE A 1 86 ? -2.137 -7.457 -6.189 1.00 95.62 86 ILE A O 1
ATOM 659 N N . THR A 1 87 ? -2.977 -6.382 -4.418 1.00 94.31 87 THR A N 1
ATOM 660 C CA . THR A 1 87 ? -1.835 -6.695 -3.542 1.00 94.31 87 THR A CA 1
ATOM 661 C C . THR A 1 87 ? -1.784 -8.182 -3.195 1.00 94.31 87 THR A C 1
ATOM 663 O O . THR A 1 87 ? -0.706 -8.774 -3.147 1.00 94.31 87 THR A O 1
ATOM 666 N N . THR A 1 88 ? -2.937 -8.836 -3.036 1.00 95.31 88 THR A N 1
ATOM 667 C CA . THR A 1 88 ? -3.004 -10.274 -2.739 1.00 95.31 88 THR A CA 1
ATOM 668 C C . THR A 1 88 ? -2.580 -11.127 -3.932 1.00 95.31 88 THR A C 1
ATOM 670 O O . THR A 1 88 ? -1.755 -12.031 -3.784 1.00 95.31 88 THR A O 1
ATOM 673 N N . SER A 1 89 ? -3.143 -10.858 -5.111 1.00 96.50 89 SER A N 1
ATOM 674 C CA . SER A 1 89 ? -3.070 -11.753 -6.276 1.00 96.50 89 SER A CA 1
ATOM 675 C C . SER A 1 89 ? -2.124 -11.266 -7.374 1.00 96.50 89 SER A C 1
ATOM 677 O O . SER A 1 89 ? -1.753 -12.048 -8.251 1.00 96.50 89 SER A O 1
ATOM 679 N N . GLY A 1 90 ? -1.699 -10.005 -7.324 1.00 95.88 90 GLY A N 1
ATOM 680 C CA . GLY A 1 90 ? -0.926 -9.369 -8.381 1.00 95.88 90 GLY A CA 1
ATOM 681 C C . GLY A 1 90 ? -1.779 -9.051 -9.604 1.00 95.88 90 GLY A C 1
ATOM 682 O O . GLY A 1 90 ? -2.994 -9.258 -9.623 1.00 95.88 90 GLY A O 1
ATOM 683 N N . ILE A 1 91 ? -1.127 -8.559 -10.658 1.00 96.12 91 ILE A N 1
ATOM 684 C CA . ILE A 1 91 ? -1.790 -8.234 -11.926 1.00 96.12 91 ILE A CA 1
ATOM 685 C C . ILE A 1 91 ? -1.176 -9.100 -13.033 1.00 96.12 91 ILE A C 1
ATOM 687 O O . ILE A 1 91 ? -0.015 -8.877 -13.408 1.00 96.12 91 ILE A O 1
ATOM 691 N N . PRO A 1 92 ? -1.926 -10.076 -13.583 1.00 95.31 92 PRO A N 1
ATOM 692 C CA . PRO A 1 92 ? -1.440 -10.942 -14.650 1.00 95.31 92 PRO A CA 1
ATOM 693 C C . PRO A 1 92 ? -0.890 -10.156 -15.844 1.00 95.31 92 PRO A C 1
ATOM 695 O O . PRO A 1 92 ? -1.498 -9.195 -16.308 1.00 95.31 92 PRO A O 1
ATOM 698 N N . GLY A 1 93 ? 0.262 -10.585 -16.363 1.00 93.31 93 GLY A N 1
ATOM 699 C CA . GLY A 1 93 ? 0.913 -9.934 -17.505 1.00 93.31 93 GLY A CA 1
ATOM 700 C C . GLY A 1 93 ? 1.681 -8.653 -17.165 1.00 93.31 93 GLY A C 1
ATOM 701 O O . GLY A 1 93 ? 2.207 -8.016 -18.073 1.00 93.31 93 GLY A O 1
ATOM 702 N N . THR A 1 94 ? 1.790 -8.292 -15.884 1.00 92.38 94 THR A N 1
ATOM 703 C CA . THR A 1 94 ? 2.609 -7.166 -15.415 1.00 92.38 94 THR A CA 1
ATOM 704 C C . THR A 1 94 ? 3.736 -7.643 -14.494 1.00 92.38 94 THR A C 1
ATOM 706 O O . THR A 1 94 ? 3.883 -8.834 -14.221 1.00 92.38 94 THR A O 1
ATOM 709 N N . ARG A 1 95 ? 4.539 -6.696 -13.997 1.00 91.38 95 ARG A N 1
ATOM 710 C CA . ARG A 1 95 ? 5.565 -6.945 -12.974 1.00 91.38 95 ARG A CA 1
ATOM 711 C C . ARG A 1 95 ? 5.012 -6.939 -11.542 1.00 91.38 95 ARG A C 1
ATOM 713 O O . ARG A 1 95 ? 5.756 -7.290 -10.633 1.00 91.38 95 ARG A O 1
ATOM 720 N N . MET A 1 96 ? 3.749 -6.552 -11.342 1.00 94.12 96 MET A N 1
ATOM 721 C CA . MET A 1 96 ? 3.115 -6.525 -10.024 1.00 94.12 96 MET A CA 1
ATOM 722 C C . MET A 1 96 ? 2.760 -7.948 -9.589 1.00 94.12 96 MET A C 1
ATOM 724 O O . MET A 1 96 ? 1.818 -8.556 -10.105 1.00 94.12 96 MET A O 1
ATOM 728 N N . VAL A 1 97 ? 3.544 -8.483 -8.657 1.00 93.88 97 VAL A N 1
ATOM 729 C CA . VAL A 1 97 ? 3.361 -9.828 -8.103 1.00 93.88 97 VAL A CA 1
ATOM 730 C C . VAL A 1 97 ? 2.234 -9.857 -7.073 1.00 93.88 97 VAL A C 1
ATOM 732 O O . VAL A 1 97 ? 1.897 -8.840 -6.474 1.00 93.88 97 VAL A O 1
ATOM 735 N N . GLY A 1 98 ? 1.662 -11.040 -6.851 1.00 95.56 98 GLY A N 1
ATOM 736 C CA . GLY A 1 98 ? 0.764 -11.272 -5.723 1.00 95.56 98 GLY A CA 1
ATOM 737 C C . GLY A 1 98 ? 1.557 -11.582 -4.465 1.00 95.56 98 GLY A C 1
ATOM 738 O O . GLY A 1 98 ? 2.354 -12.523 -4.453 1.00 95.56 98 GLY A O 1
ATOM 739 N N . TYR A 1 99 ? 1.336 -10.809 -3.406 1.00 94.44 99 TYR A N 1
ATOM 740 C CA . TYR A 1 99 ? 2.029 -11.009 -2.140 1.00 94.44 99 TYR A CA 1
ATOM 741 C C . TYR A 1 99 ? 1.395 -12.120 -1.308 1.00 94.44 99 TYR A C 1
ATOM 743 O O . TYR A 1 99 ? 2.114 -12.807 -0.585 1.00 94.44 99 TYR A O 1
ATOM 751 N N . GLY A 1 100 ? 0.088 -12.374 -1.430 1.00 92.19 100 GLY A N 1
ATOM 752 C CA . GLY A 1 100 ? -0.608 -13.368 -0.615 1.00 92.19 100 GLY A CA 1
ATOM 753 C C . GLY A 1 100 ? -0.274 -13.206 0.873 1.00 92.19 100 GLY A C 1
ATOM 754 O O . GLY A 1 100 ? -0.553 -12.177 1.468 1.00 92.19 100 GLY A O 1
ATOM 755 N N . ASN A 1 101 ? 0.390 -14.204 1.461 1.00 92.56 101 ASN A N 1
ATOM 756 C CA . ASN A 1 101 ? 0.800 -14.187 2.872 1.00 92.56 101 ASN A CA 1
ATOM 757 C C . ASN A 1 101 ? 2.301 -13.886 3.065 1.00 92.56 101 ASN A C 1
ATOM 759 O O . ASN A 1 101 ? 2.873 -14.343 4.050 1.00 92.56 101 ASN A O 1
ATOM 763 N N . ASN A 1 102 ? 2.960 -13.216 2.116 1.00 92.81 102 ASN A N 1
ATOM 764 C CA . ASN A 1 102 ? 4.415 -12.992 2.123 1.00 92.81 102 ASN A CA 1
ATOM 765 C C . ASN A 1 102 ? 4.843 -11.638 2.721 1.00 92.81 102 ASN A C 1
ATOM 767 O O . ASN A 1 102 ? 5.983 -11.219 2.531 1.00 92.81 102 ASN A O 1
ATOM 771 N N . PHE A 1 103 ? 3.953 -10.952 3.436 1.00 93.62 103 PHE A N 1
ATOM 772 C CA . PHE A 1 103 ? 4.322 -9.799 4.259 1.00 93.62 103 PHE A CA 1
ATOM 773 C C . PHE A 1 103 ? 5.100 -10.228 5.521 1.00 93.62 103 PHE A C 1
ATOM 775 O O . PHE A 1 103 ? 5.084 -11.415 5.862 1.00 93.62 103 PHE A O 1
ATOM 782 N N . PRO A 1 104 ? 5.780 -9.304 6.229 1.00 92.75 104 PRO A N 1
ATOM 783 C CA . PRO A 1 104 ? 6.632 -9.637 7.376 1.00 92.75 104 PRO A CA 1
ATOM 784 C C . PRO A 1 104 ? 5.969 -10.492 8.472 1.00 92.75 104 PRO A C 1
ATOM 786 O O . PRO A 1 104 ? 6.601 -11.421 8.972 1.00 92.75 104 PRO A O 1
ATOM 789 N N . GLU A 1 105 ? 4.698 -10.244 8.810 1.00 92.44 105 GLU A N 1
ATOM 790 C CA . GLU A 1 105 ? 3.893 -11.082 9.726 1.00 92.44 105 GLU A CA 1
ATOM 791 C C . GLU A 1 105 ? 2.852 -11.953 9.000 1.00 92.44 105 GLU A C 1
ATOM 793 O O . GLU A 1 105 ? 1.898 -12.486 9.579 1.00 92.44 105 GLU A O 1
ATOM 798 N N . GLY A 1 106 ? 3.051 -12.144 7.700 1.00 90.94 106 GLY A N 1
ATOM 799 C CA . GLY A 1 106 ? 2.230 -12.975 6.839 1.00 90.94 106 GLY A CA 1
ATOM 800 C C . GLY A 1 106 ? 0.770 -12.539 6.810 1.00 90.94 106 GLY A C 1
ATOM 801 O O . GLY A 1 106 ? 0.457 -11.413 6.446 1.00 90.94 106 GLY A O 1
ATOM 802 N N . LYS A 1 107 ? -0.144 -13.443 7.184 1.00 86.56 107 LYS A N 1
ATOM 803 C CA . LYS A 1 107 ? -1.598 -13.185 7.156 1.00 86.56 107 LYS A CA 1
ATOM 804 C C . LYS A 1 107 ? -2.046 -12.040 8.059 1.00 86.56 107 LYS A C 1
ATOM 806 O O . LYS A 1 107 ? -3.107 -11.489 7.811 1.00 86.56 107 LYS A O 1
ATOM 811 N N . GLN A 1 108 ? -1.286 -11.725 9.106 1.00 88.56 108 GLN A N 1
ATOM 812 C CA . GLN A 1 108 ? -1.648 -10.644 10.028 1.00 88.56 108 GLN A CA 1
ATOM 813 C C . GLN A 1 108 ? -1.441 -9.260 9.406 1.00 88.56 108 GLN A C 1
ATOM 815 O O . GLN A 1 108 ? -2.044 -8.295 9.855 1.00 88.56 108 GLN A O 1
ATOM 820 N N . ASP A 1 109 ? -0.640 -9.192 8.344 1.00 89.75 109 ASP A N 1
ATOM 821 C CA . ASP A 1 109 ? -0.378 -7.986 7.560 1.00 89.75 109 ASP A CA 1
ATOM 822 C C . ASP A 1 109 ? -1.248 -7.900 6.299 1.00 89.75 109 ASP A C 1
ATOM 824 O O . ASP A 1 109 ? -1.068 -7.000 5.484 1.00 89.75 109 ASP A O 1
ATOM 828 N N . LEU A 1 110 ? -2.168 -8.850 6.117 1.00 81.06 110 LEU A N 1
ATOM 829 C CA . LEU A 1 110 ? -3.083 -8.895 4.986 1.00 81.06 110 LEU A CA 1
ATOM 830 C C . LEU A 1 110 ? -4.500 -8.578 5.476 1.00 81.06 110 LEU A C 1
ATOM 832 O O . LEU A 1 110 ? -5.233 -9.481 5.887 1.00 81.06 110 LEU A O 1
ATOM 836 N N . TRP A 1 111 ? -4.864 -7.298 5.448 1.00 74.88 111 TRP A N 1
ATOM 837 C CA . TRP A 1 111 ? -6.140 -6.777 5.940 1.00 74.88 111 TRP A CA 1
ATOM 838 C C . TRP A 1 111 ? -6.710 -5.668 5.057 1.00 74.88 111 TRP A C 1
ATOM 840 O O . TRP A 1 111 ? -5.936 -5.069 4.276 1.00 74.88 111 TRP A O 1
#

Secondary structure (DSSP, 8-state):
--------------------PPPPPPPPPHHHHHTT-HHHHHHHHHHHIIIIITTT--SSPPTT----TTSS--SS--SHHHHHHHHHHB-TTSS-B--TT-STTGGGG--

Radius of gyration: 27.85 Å; chains: 1; bounding box: 99×25×33 Å

Foldseek 3Di:
DDDPDDDDDDDDDPPDDPPPPPPDPPPQDPVNVLVVPPVSVVVLVVQCVVPPCVPAAPCDGDVPRPDHPPDPDDDQDDDPVSVLCCCQDNDPPDPGHHCNQVTPNGVVNRD

pLDDT: mean 82.54, std 15.98, range [43.94, 96.69]

Sequence (111 aa):
MIRIGCWLGSAMLLAACNKNEPAAEAPVSLLAAYMQDPAAVERGAMIYDGTCAQFCHEAEPRVGEEVNLFDCQWRYGNTADEIFQITTSGIPGTRMVGYGNNFPEGKQDLW